Protein AF-A0A2X0SVX4-F1 (afdb_monomer_lite)

Foldseek 3Di:
DDDPPPPPVVVVVVPCPPPDVDDPVLLVLLVVLAVDQKDALVRSCVVVVVDPPSVVSVVVCVVVVQKDWDWDQDPVPRDIDTHRMIHGDPVVVVVNVVVVVVVVVVVVVVVCVVPVVVVVVVVVVVVVCVVVVD

Radius of gyration: 24.81 Å; chains: 1; bounding box: 73×28×63 Å

InterPro domains:
  IPR036388 Winged helix-like DNA-binding domain superfamily [G3DSA:1.10.10.10] (15-106)

pLDDT: mean 79.1, std 15.49, range [40.69, 93.75]

Structure (mmCIF, N/CA/C/O backbone):
data_AF-A0A2X0SVX4-F1
#
_entry.id   AF-A0A2X0SVX4-F1
#
loop_
_atom_site.group_PDB
_atom_site.id
_atom_site.type_symbol
_atom_site.label_atom_id
_atom_site.label_alt_id
_atom_site.label_comp_id
_atom_site.label_asym_id
_atom_site.label_entity_id
_atom_site.label_seq_id
_atom_site.pdbx_PDB_ins_code
_atom_site.Cartn_x
_atom_site.Cartn_y
_atom_site.Cartn_z
_atom_site.occupancy
_atom_site.B_iso_or_equiv
_atom_site.auth_seq_id
_atom_site.auth_comp_id
_atom_site.auth_asym_id
_atom_site.auth_atom_id
_atom_site.pdbx_PDB_model_num
ATOM 1 N N . MET A 1 1 ? 41.037 20.300 -17.899 1.00 43.31 1 MET A N 1
ATOM 2 C CA . MET A 1 1 ? 40.790 18.995 -17.242 1.00 43.31 1 MET A CA 1
ATOM 3 C C . MET A 1 1 ? 39.462 19.075 -16.477 1.00 43.31 1 MET A C 1
ATOM 5 O O . MET A 1 1 ? 39.442 19.278 -15.275 1.00 43.31 1 MET A O 1
ATOM 9 N N . GLN A 1 2 ? 38.332 19.033 -17.193 1.00 48.06 2 GLN A N 1
ATOM 10 C CA . GLN A 1 2 ? 36.976 19.149 -16.633 1.00 48.06 2 GLN A CA 1
ATOM 11 C C . GLN A 1 2 ? 36.284 17.791 -16.765 1.00 48.06 2 GLN A C 1
ATOM 13 O O . GLN A 1 2 ? 35.689 17.499 -17.796 1.00 48.06 2 GLN A O 1
ATOM 18 N N . LYS A 1 3 ? 36.429 16.913 -15.771 1.00 48.44 3 LYS A N 1
ATOM 19 C CA . LYS A 1 3 ? 35.840 15.565 -15.835 1.00 48.44 3 LYS A CA 1
ATOM 20 C C . LYS A 1 3 ? 35.229 15.078 -14.521 1.00 48.44 3 LYS A C 1
ATOM 22 O O . LYS A 1 3 ? 35.141 13.882 -14.338 1.00 48.44 3 LYS A O 1
ATOM 27 N N . TYR A 1 4 ? 34.767 15.951 -13.621 1.00 44.59 4 TYR A N 1
ATOM 28 C CA . TYR A 1 4 ? 34.141 15.479 -12.368 1.00 44.59 4 TYR A CA 1
ATOM 29 C C . TYR A 1 4 ? 32.999 16.359 -11.834 1.00 44.59 4 TYR A C 1
ATOM 31 O O . TYR A 1 4 ? 32.826 16.480 -10.631 1.00 44.59 4 TYR A O 1
ATOM 39 N N . LYS A 1 5 ? 32.182 16.962 -12.710 1.00 45.50 5 LYS A N 1
ATOM 40 C CA . LYS A 1 5 ? 30.898 17.579 -12.302 1.00 45.50 5 LYS A CA 1
ATOM 41 C C . LYS A 1 5 ? 29.657 16.748 -12.660 1.00 45.50 5 LYS A C 1
ATOM 43 O O . LYS A 1 5 ? 28.559 17.095 -12.257 1.00 45.50 5 LYS A O 1
ATOM 48 N N . PHE A 1 6 ? 29.819 15.627 -13.369 1.00 43.84 6 PHE A N 1
ATOM 49 C CA . PHE A 1 6 ? 28.694 14.823 -13.869 1.00 43.84 6 PHE A CA 1
ATOM 50 C C . PHE A 1 6 ? 28.097 13.850 -12.831 1.00 43.84 6 PHE A C 1
ATOM 52 O O . PHE A 1 6 ? 27.109 13.172 -13.103 1.00 43.84 6 PHE A O 1
ATOM 59 N N . THR A 1 7 ? 28.683 13.747 -11.637 1.00 56.50 7 THR A N 1
ATOM 60 C CA . THR A 1 7 ? 28.307 12.717 -10.658 1.00 56.50 7 THR A CA 1
ATOM 61 C C . THR A 1 7 ? 27.387 13.204 -9.545 1.00 56.50 7 THR A C 1
ATOM 63 O O . THR A 1 7 ? 26.564 12.412 -9.099 1.00 56.50 7 THR A O 1
ATOM 66 N N . GLU A 1 8 ? 27.439 14.469 -9.121 1.00 48.34 8 GLU A N 1
ATOM 67 C CA . GLU A 1 8 ? 26.653 14.907 -7.952 1.00 48.34 8 GLU A CA 1
ATOM 68 C C . GLU A 1 8 ? 25.187 15.229 -8.281 1.00 48.34 8 GLU A C 1
ATOM 70 O O . GLU A 1 8 ? 24.288 14.784 -7.566 1.00 48.34 8 GLU A O 1
ATOM 75 N N . GLU A 1 9 ? 24.905 15.881 -9.414 1.00 44.03 9 GLU A N 1
ATOM 76 C CA . GLU A 1 9 ? 23.520 16.103 -9.874 1.00 44.03 9 GLU A CA 1
ATOM 77 C C . GLU A 1 9 ? 22.795 14.779 -10.157 1.00 44.03 9 GLU A C 1
ATOM 79 O O . GLU A 1 9 ? 21.661 14.567 -9.730 1.00 44.03 9 GLU A O 1
ATOM 84 N N . GLN A 1 10 ? 23.502 13.822 -10.763 1.00 47.06 10 GLN A N 1
ATOM 85 C CA . GLN A 1 10 ? 22.996 12.475 -11.037 1.00 47.06 10 GLN A CA 1
ATOM 86 C C . GLN A 1 10 ? 22.870 11.607 -9.773 1.00 47.06 10 GLN A C 1
ATOM 88 O O . GLN A 1 10 ? 22.271 10.534 -9.838 1.00 47.06 10 GLN A O 1
ATOM 93 N N . MET A 1 11 ? 23.441 12.013 -8.633 1.00 42.62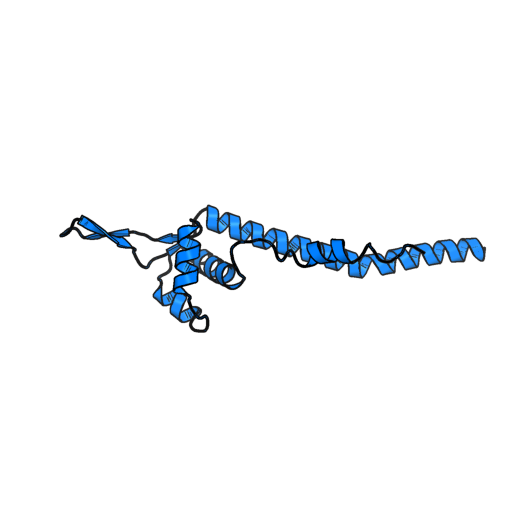 11 MET A N 1
ATOM 94 C CA . MET A 1 11 ? 23.260 11.339 -7.341 1.00 42.62 11 MET A CA 1
ATOM 95 C C . MET A 1 11 ? 22.094 11.924 -6.538 1.00 42.62 11 MET A C 1
ATOM 97 O O . MET A 1 11 ? 21.434 11.176 -5.813 1.00 42.62 11 MET A O 1
ATOM 101 N N . LYS A 1 12 ? 21.765 13.207 -6.732 1.00 41.62 12 LYS A N 1
ATOM 102 C CA . LYS A 1 12 ? 20.568 13.827 -6.146 1.00 41.62 12 LYS A CA 1
ATOM 103 C C . LYS A 1 12 ? 19.279 13.200 -6.697 1.00 41.62 12 LYS A C 1
ATOM 105 O O . LYS A 1 12 ? 18.365 12.914 -5.928 1.00 41.62 12 LYS A O 1
ATOM 110 N N . ASP A 1 13 ? 19.264 12.845 -7.983 1.00 45.78 13 ASP A N 1
ATOM 111 C CA . ASP A 1 13 ? 18.163 12.088 -8.602 1.00 45.78 13 ASP A CA 1
ATOM 112 C C . ASP A 1 13 ? 18.138 10.596 -8.222 1.00 45.78 13 ASP A C 1
ATOM 114 O O . ASP A 1 13 ? 17.071 9.978 -8.189 1.00 45.78 13 ASP A O 1
ATOM 118 N N . ARG A 1 14 ? 19.284 9.994 -7.867 1.00 44.66 14 ARG A N 1
ATOM 119 C CA . ARG A 1 14 ? 19.348 8.586 -7.412 1.00 44.66 14 ARG A CA 1
ATOM 120 C C . ARG A 1 14 ? 18.754 8.376 -6.022 1.00 44.66 14 ARG A C 1
ATOM 122 O O . ARG A 1 14 ? 18.275 7.279 -5.744 1.00 44.66 14 ARG A O 1
ATOM 129 N N . ASN A 1 15 ? 18.757 9.417 -5.190 1.00 40.69 15 ASN A N 1
ATOM 130 C CA . ASN A 1 15 ? 18.136 9.440 -3.865 1.00 40.69 15 ASN A CA 1
ATOM 131 C C . ASN A 1 15 ? 16.794 10.172 -3.833 1.00 40.69 15 ASN A C 1
ATOM 133 O O . ASN A 1 15 ? 16.231 10.365 -2.756 1.00 40.69 15 ASN A O 1
ATOM 137 N N . LYS A 1 16 ? 16.193 10.452 -4.996 1.00 42.72 16 LYS A N 1
ATOM 138 C CA . LYS A 1 16 ? 14.737 10.554 -5.087 1.00 42.72 16 LYS A CA 1
ATOM 139 C C . LYS A 1 16 ? 14.171 9.139 -4.917 1.00 42.72 16 LYS A C 1
ATOM 141 O O . LYS A 1 16 ? 13.597 8.537 -5.830 1.00 42.72 16 LYS A O 1
ATOM 146 N N . SER A 1 17 ? 14.370 8.558 -3.725 1.00 48.72 17 SER A N 1
ATOM 147 C CA . SER A 1 17 ? 13.408 7.620 -3.172 1.00 48.72 17 SER A CA 1
ATOM 148 C C . SER A 1 17 ? 12.098 8.352 -3.326 1.00 48.72 17 SER A C 1
ATOM 150 O O . SER A 1 17 ? 11.937 9.412 -2.732 1.00 48.72 17 SER A O 1
ATOM 152 N N . ILE A 1 18 ? 11.320 7.871 -4.293 1.00 50.94 18 ILE A N 1
ATOM 153 C CA . ILE A 1 18 ? 10.039 8.381 -4.752 1.00 50.94 18 ILE A CA 1
ATOM 154 C C . ILE A 1 18 ? 9.465 9.253 -3.647 1.00 50.94 18 ILE A C 1
ATOM 156 O O . ILE A 1 18 ? 9.286 8.73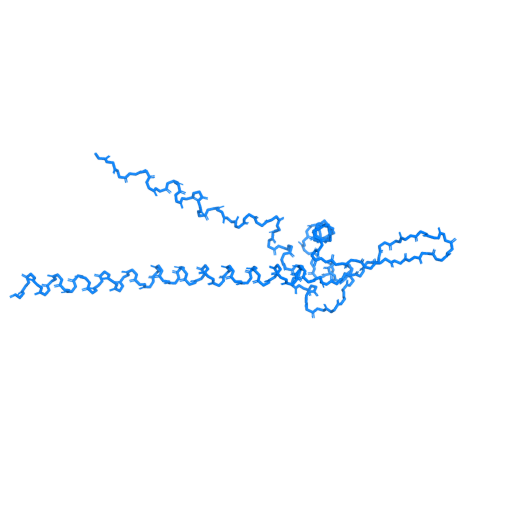8 -2.543 1.00 50.94 18 ILE A O 1
ATOM 160 N N . ASP A 1 19 ? 9.267 10.541 -3.922 1.00 49.72 19 ASP A N 1
ATOM 161 C CA . ASP A 1 19 ? 8.716 11.520 -2.979 1.00 49.72 19 ASP A CA 1
ATOM 162 C C . ASP A 1 19 ? 7.224 11.190 -2.762 1.00 49.72 19 ASP A C 1
ATOM 164 O O . ASP A 1 19 ? 6.296 11.933 -3.063 1.00 49.72 19 ASP A O 1
ATOM 168 N N . THR A 1 20 ? 6.968 9.940 -2.390 1.00 58.53 20 THR A N 1
ATOM 169 C CA . THR A 1 20 ? 5.701 9.424 -1.961 1.00 58.53 20 THR A CA 1
ATOM 170 C C . THR A 1 20 ? 5.616 9.835 -0.506 1.00 58.53 20 THR A C 1
ATOM 172 O O . THR A 1 20 ? 6.465 9.405 0.278 1.00 58.53 20 THR A O 1
ATOM 175 N N . PRO A 1 21 ? 4.568 10.555 -0.084 1.00 70.00 21 PRO A N 1
ATOM 176 C CA . PRO A 1 21 ? 4.378 10.869 1.329 1.00 70.00 21 PRO A CA 1
ATOM 177 C C . PRO A 1 21 ? 4.161 9.610 2.194 1.00 70.00 21 PRO A C 1
ATOM 179 O O . PRO A 1 21 ? 3.928 9.732 3.392 1.00 70.00 21 PRO A O 1
ATOM 182 N N . PHE A 1 22 ? 4.238 8.403 1.618 1.00 80.75 22 PHE A N 1
ATOM 183 C CA . PHE A 1 22 ? 3.989 7.108 2.238 1.00 80.75 22 PHE A CA 1
ATOM 184 C C . PHE A 1 22 ? 5.248 6.243 2.230 1.00 80.75 22 PHE A C 1
ATOM 186 O O . PHE A 1 22 ? 5.912 6.099 1.206 1.00 80.75 22 PHE A O 1
ATOM 193 N N . ASN A 1 23 ? 5.560 5.633 3.367 1.00 86.06 23 ASN A N 1
ATOM 194 C CA . ASN A 1 23 ? 6.706 4.746 3.501 1.00 86.06 23 ASN A CA 1
ATOM 195 C C . ASN A 1 23 ? 6.367 3.310 3.037 1.00 86.06 23 ASN A C 1
ATOM 197 O O . ASN A 1 23 ? 5.245 2.977 2.652 1.00 86.06 23 ASN A O 1
ATOM 201 N N . LYS A 1 24 ? 7.345 2.402 3.110 1.00 86.12 24 LYS A N 1
ATOM 202 C CA . LYS A 1 24 ? 7.152 0.987 2.746 1.00 86.12 24 LYS A CA 1
ATOM 203 C C . LYS A 1 24 ? 6.094 0.275 3.608 1.00 86.12 24 LYS A C 1
ATOM 205 O O . LYS A 1 24 ? 5.473 -0.674 3.131 1.00 86.12 24 LYS A O 1
ATOM 210 N N . PHE A 1 25 ? 5.900 0.692 4.858 1.00 89.19 25 PHE A N 1
ATOM 211 C CA . PHE A 1 25 ? 4.912 0.114 5.771 1.00 89.19 25 PHE A CA 1
ATOM 212 C C . PHE A 1 25 ? 3.488 0.544 5.417 1.00 89.19 25 PHE A C 1
ATOM 214 O O . PHE A 1 25 ? 2.621 -0.322 5.322 1.00 89.19 25 PHE A O 1
ATOM 221 N N . ASP A 1 26 ? 3.280 1.820 5.092 1.00 91.06 26 AS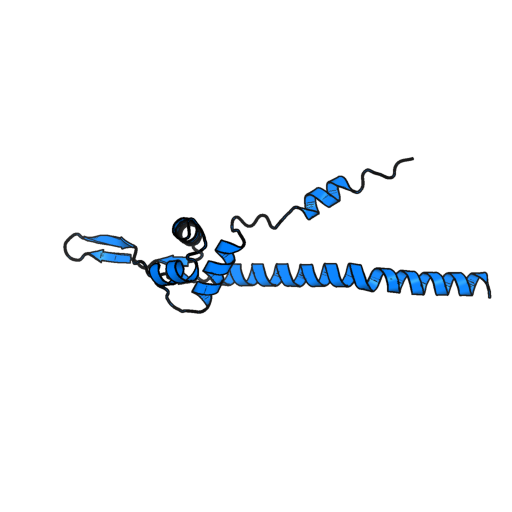P A N 1
ATOM 222 C CA . ASP A 1 26 ? 2.015 2.368 4.588 1.00 91.06 26 ASP A CA 1
ATOM 223 C C . ASP A 1 26 ? 1.525 1.558 3.377 1.00 91.06 26 ASP A C 1
ATOM 225 O O . ASP A 1 26 ? 0.387 1.094 3.328 1.00 91.06 26 ASP A O 1
ATOM 229 N N . ILE A 1 27 ? 2.428 1.280 2.430 1.00 91.44 27 ILE A N 1
ATOM 230 C CA . ILE A 1 27 ? 2.121 0.469 1.244 1.00 91.44 27 ILE A CA 1
ATOM 231 C C . ILE A 1 27 ? 1.803 -0.990 1.605 1.00 91.44 27 ILE A C 1
ATOM 233 O O . ILE A 1 27 ? 0.957 -1.615 0.963 1.00 91.44 27 ILE A O 1
ATOM 237 N N . ARG A 1 28 ? 2.456 -1.565 2.624 1.00 91.75 28 ARG A N 1
ATOM 238 C CA . ARG A 1 28 ? 2.153 -2.931 3.089 1.00 91.75 28 ARG A CA 1
ATOM 239 C C . ARG A 1 28 ? 0.780 -3.014 3.744 1.00 91.75 28 ARG A C 1
ATOM 241 O O . ARG A 1 28 ? 0.072 -3.978 3.464 1.00 91.75 28 ARG A O 1
ATOM 248 N N . ILE A 1 29 ? 0.413 -2.031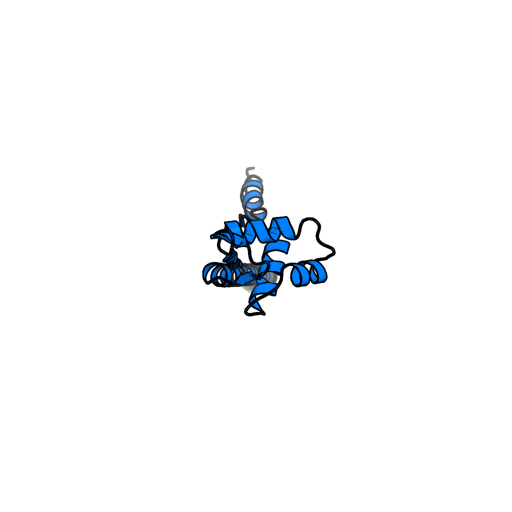 4.563 1.00 92.38 29 ILE A N 1
ATOM 249 C CA . ILE A 1 29 ? -0.915 -1.938 5.180 1.00 92.38 29 ILE A CA 1
ATOM 250 C C . ILE A 1 29 ? -1.971 -1.768 4.088 1.00 92.38 29 ILE A C 1
ATOM 252 O O . ILE A 1 29 ? -2.920 -2.545 4.033 1.00 92.38 29 ILE A O 1
ATOM 256 N N . LEU A 1 30 ? -1.754 -0.850 3.144 1.00 92.69 30 LEU A N 1
ATOM 257 C CA . LEU A 1 30 ? -2.665 -0.632 2.021 1.00 92.69 30 LEU A CA 1
ATOM 258 C C . LEU A 1 30 ? -2.841 -1.900 1.173 1.00 92.69 30 LEU A C 1
ATOM 260 O O . LEU A 1 30 ? -3.956 -2.255 0.811 1.00 92.69 30 LEU A O 1
ATOM 264 N N . LYS A 1 31 ? -1.755 -2.638 0.903 1.00 93.19 31 LYS A N 1
ATOM 265 C CA . LYS A 1 31 ? -1.805 -3.925 0.191 1.00 93.19 31 LYS A CA 1
ATOM 266 C C . LYS A 1 31 ? -2.523 -5.009 0.993 1.00 93.19 31 LYS A C 1
ATOM 268 O O . LYS A 1 31 ? -3.115 -5.893 0.383 1.00 93.19 31 LYS A O 1
ATOM 273 N N . TYR A 1 32 ? -2.411 -4.990 2.318 1.00 93.69 32 TYR A N 1
ATOM 274 C CA . TYR A 1 32 ? -3.124 -5.919 3.185 1.00 93.69 32 TYR A CA 1
ATOM 275 C C . TYR A 1 32 ? -4.625 -5.646 3.130 1.00 93.69 32 TYR A C 1
ATOM 277 O O . TYR A 1 32 ? -5.367 -6.547 2.765 1.00 93.69 32 TYR A O 1
ATOM 285 N N . ILE A 1 33 ? -5.042 -4.397 3.358 1.00 92.38 33 ILE A N 1
ATOM 286 C CA . ILE A 1 33 ? -6.449 -3.988 3.268 1.00 92.38 33 ILE A CA 1
ATOM 287 C C . ILE A 1 33 ? -6.994 -4.277 1.868 1.00 92.38 33 ILE A C 1
ATOM 289 O O . ILE A 1 33 ? -8.062 -4.838 1.758 1.00 92.38 33 ILE A O 1
ATOM 293 N N . ALA A 1 34 ? -6.232 -4.034 0.798 1.00 92.69 34 ALA A N 1
ATOM 294 C CA . ALA A 1 34 ? -6.666 -4.319 -0.574 1.00 92.69 34 ALA A CA 1
ATOM 295 C C . ALA A 1 34 ? -6.992 -5.788 -0.886 1.00 92.69 34 ALA A C 1
ATOM 297 O O . ALA A 1 34 ? -7.569 -6.059 -1.938 1.00 92.69 34 ALA A O 1
ATOM 298 N N . LYS A 1 35 ? -6.535 -6.739 -0.061 1.00 92.50 35 LYS A N 1
ATOM 299 C CA . LYS A 1 35 ? -6.831 -8.167 -0.247 1.00 92.50 35 LYS A CA 1
ATOM 300 C C . LYS A 1 35 ? -8.198 -8.566 0.299 1.00 92.50 35 LYS A C 1
ATOM 302 O O . LYS A 1 35 ? -8.664 -9.646 -0.043 1.00 92.50 35 LYS A O 1
ATOM 307 N N . PHE A 1 36 ? -8.778 -7.739 1.156 1.00 90.06 36 PHE A N 1
ATOM 308 C CA . PHE A 1 36 ? -10.046 -7.983 1.823 1.00 90.06 36 PHE A CA 1
ATOM 309 C C . PHE A 1 36 ? -10.992 -6.828 1.487 1.00 90.06 36 PHE A C 1
ATOM 311 O O . PHE A 1 36 ? -10.543 -5.720 1.203 1.00 90.06 36 PHE A O 1
ATOM 318 N N . ASP A 1 37 ? -12.297 -7.063 1.503 1.00 82.44 37 ASP A N 1
ATOM 319 C CA . ASP A 1 37 ? -13.242 -5.969 1.260 1.00 82.44 37 ASP A CA 1
ATOM 320 C C . ASP A 1 37 ? -13.281 -5.005 2.457 1.00 82.44 37 ASP A C 1
ATOM 322 O O . ASP A 1 37 ? -13.216 -3.785 2.288 1.00 82.44 37 ASP A O 1
ATOM 326 N N . GLU A 1 38 ? -13.268 -5.557 3.672 1.00 89.06 38 GLU A N 1
ATOM 327 C CA . GLU A 1 38 ? -13.288 -4.820 4.934 1.00 89.06 38 GLU A CA 1
ATOM 328 C C . GLU A 1 38 ? -12.359 -5.468 5.968 1.00 89.06 38 GLU A C 1
ATOM 330 O O . GLU A 1 38 ? -12.260 -6.693 6.059 1.00 89.06 38 GLU A O 1
ATOM 335 N N . VAL A 1 39 ? -11.665 -4.648 6.762 1.00 91.94 39 VAL A N 1
ATOM 336 C CA . VAL A 1 39 ? -10.681 -5.110 7.752 1.00 91.94 39 VAL A CA 1
ATOM 337 C C . VAL A 1 39 ? -10.804 -4.328 9.053 1.00 91.94 39 VAL A C 1
ATOM 339 O O . VAL A 1 39 ? -10.802 -3.097 9.041 1.00 91.94 39 VAL A O 1
ATOM 342 N N . LYS A 1 40 ? -10.831 -5.024 10.196 1.00 92.19 40 LYS A N 1
ATOM 343 C CA . LYS A 1 40 ? -10.843 -4.375 11.512 1.00 92.19 40 LYS A CA 1
ATOM 344 C C . LYS A 1 40 ? -9.459 -3.867 11.913 1.00 92.19 40 LYS A C 1
ATOM 346 O O . LYS A 1 40 ? -8.442 -4.501 11.631 1.00 92.19 40 LYS A O 1
ATOM 351 N N . LEU A 1 41 ? -9.421 -2.758 12.652 1.00 90.62 41 LEU A N 1
ATOM 352 C CA . LEU A 1 41 ? -8.201 -2.182 13.223 1.00 90.62 41 LEU A CA 1
ATOM 353 C C . LEU A 1 41 ? -7.388 -3.224 13.999 1.00 90.62 41 LEU A C 1
ATOM 355 O O . LEU A 1 41 ? -6.168 -3.291 13.853 1.00 90.62 41 LEU A O 1
ATOM 359 N N . ASP A 1 42 ? -8.068 -4.049 14.792 1.00 90.62 42 ASP A N 1
ATOM 360 C CA . ASP A 1 42 ? -7.437 -5.063 15.636 1.00 90.62 42 ASP A CA 1
ATOM 361 C C . ASP A 1 42 ? -6.745 -6.154 14.812 1.00 90.62 42 ASP A C 1
ATOM 363 O O . ASP A 1 42 ? -5.648 -6.590 15.164 1.00 90.62 42 ASP A O 1
ATOM 367 N N . ASP A 1 43 ? -7.310 -6.528 13.660 1.00 91.69 43 ASP A N 1
ATOM 368 C CA . ASP A 1 43 ? -6.692 -7.491 12.744 1.00 91.69 43 ASP A CA 1
ATOM 369 C C . ASP A 1 43 ? -5.418 -6.912 12.121 1.00 91.69 43 ASP A C 1
ATOM 371 O O . ASP A 1 43 ? -4.388 -7.589 12.031 1.00 91.69 43 ASP A O 1
ATOM 375 N N . ILE A 1 44 ? -5.456 -5.628 11.745 1.00 91.44 44 ILE A N 1
ATOM 376 C CA . ILE A 1 44 ? -4.283 -4.916 11.227 1.00 91.44 44 ILE A CA 1
ATOM 377 C C . ILE A 1 44 ? -3.208 -4.850 12.318 1.00 91.44 44 ILE A C 1
ATOM 379 O O . ILE A 1 44 ? -2.059 -5.213 12.067 1.00 91.44 44 ILE A O 1
ATOM 383 N N . LYS A 1 45 ? -3.564 -4.466 13.548 1.00 91.94 45 LYS A N 1
ATOM 384 C CA . LYS A 1 45 ? -2.635 -4.423 14.688 1.00 91.94 45 LYS A CA 1
ATOM 385 C C . LYS A 1 45 ? -2.022 -5.784 14.991 1.00 91.94 45 LYS A C 1
ATOM 387 O O . LYS A 1 45 ? -0.825 -5.861 15.245 1.00 91.94 45 LYS A O 1
ATOM 392 N N . LYS A 1 46 ? -2.801 -6.864 14.927 1.00 92.81 46 LYS A N 1
ATOM 393 C CA . LYS A 1 46 ? -2.310 -8.225 15.181 1.00 92.81 46 LYS A CA 1
ATOM 394 C C . LYS A 1 46 ? -1.235 -8.628 14.172 1.00 92.81 46 LYS A C 1
ATOM 396 O O . LYS A 1 46 ? -0.174 -9.126 14.552 1.00 92.81 46 LYS A O 1
ATOM 401 N N . ILE A 1 47 ? -1.482 -8.364 12.891 1.00 92.69 47 ILE A N 1
ATOM 402 C CA . ILE A 1 47 ? -0.575 -8.726 11.791 1.00 92.69 47 ILE A CA 1
ATOM 403 C C . ILE A 1 47 ? 0.661 -7.833 11.753 1.00 92.69 47 ILE A C 1
ATOM 405 O O . ILE A 1 47 ? 1.766 -8.301 11.473 1.00 92.69 47 ILE A O 1
ATOM 409 N N . PHE A 1 48 ? 0.484 -6.551 12.048 1.00 91.75 48 PHE A N 1
ATOM 410 C CA . PHE A 1 48 ? 1.544 -5.553 12.045 1.00 91.75 48 PHE A CA 1
ATOM 411 C C . PHE A 1 48 ? 2.038 -5.215 13.458 1.00 91.75 48 PHE A C 1
ATOM 413 O O . PHE A 1 48 ? 2.604 -4.150 13.663 1.00 91.75 48 PHE A O 1
ATOM 420 N N . SER A 1 49 ? 1.908 -6.143 14.409 1.00 88.81 49 SER A N 1
ATOM 421 C CA . SER A 1 49 ? 2.255 -5.962 15.832 1.00 88.81 49 SER A CA 1
ATOM 422 C C . SER A 1 49 ? 3.714 -5.581 16.091 1.00 88.81 49 SER A C 1
ATOM 424 O O . SER A 1 49 ? 4.029 -4.993 17.117 1.00 88.81 49 SER A O 1
ATOM 426 N N . LYS A 1 50 ? 4.611 -5.886 15.147 1.00 88.31 50 LYS A N 1
ATOM 427 C CA . LYS A 1 50 ? 6.033 -5.504 15.191 1.00 88.31 50 LYS A CA 1
ATOM 428 C C . LYS A 1 50 ? 6.311 -4.074 14.718 1.00 88.31 50 LYS A C 1
ATOM 430 O O . LYS A 1 50 ? 7.460 -3.647 14.747 1.00 88.31 50 LYS A O 1
ATOM 435 N N . ILE A 1 51 ? 5.309 -3.381 14.186 1.00 82.94 51 ILE A N 1
ATOM 436 C CA . ILE A 1 51 ? 5.439 -2.013 13.691 1.00 82.94 51 ILE A CA 1
ATOM 437 C C . ILE A 1 51 ? 4.945 -1.082 14.790 1.00 82.94 51 ILE A C 1
ATOM 439 O O . ILE A 1 51 ? 3.796 -1.160 15.215 1.00 82.94 51 ILE A O 1
ATOM 443 N N . GLU A 1 52 ? 5.810 -0.185 15.237 1.00 83.62 52 GLU A N 1
ATOM 444 C CA . GLU A 1 52 ? 5.415 0.876 16.151 1.00 83.62 52 GLU A CA 1
ATOM 445 C C . GLU A 1 52 ? 4.541 1.899 15.407 1.00 83.62 52 GLU A C 1
ATOM 447 O O . GLU A 1 52 ? 4.819 2.258 14.262 1.00 83.62 52 GLU A O 1
ATOM 452 N N . GLY A 1 53 ? 3.443 2.341 16.024 1.00 86.75 53 GLY A N 1
ATOM 453 C CA . GLY A 1 53 ? 2.578 3.363 15.429 1.00 86.75 53 GLY A CA 1
ATOM 454 C C . GLY A 1 53 ? 1.697 2.889 14.262 1.00 86.75 53 GLY A C 1
ATOM 455 O O . GLY A 1 53 ? 1.411 3.671 13.357 1.00 86.75 53 GLY A O 1
ATOM 456 N N . VAL A 1 54 ? 1.208 1.641 14.261 1.00 90.50 54 VAL A N 1
ATOM 457 C CA . VAL A 1 54 ? 0.237 1.161 13.245 1.00 90.50 54 VAL A CA 1
ATOM 458 C C . VAL A 1 54 ? -0.971 2.098 13.110 1.00 90.50 54 VAL A C 1
ATOM 460 O O . VAL A 1 54 ? -1.396 2.399 11.997 1.00 90.50 54 VAL A O 1
ATOM 463 N N . GLU A 1 55 ? -1.492 2.613 14.224 1.00 90.00 55 GLU A N 1
ATOM 464 C CA . GLU A 1 55 ? -2.605 3.572 14.219 1.00 90.00 55 GLU A CA 1
ATOM 465 C C . GLU A 1 55 ? -2.254 4.880 13.510 1.00 90.00 55 GLU A C 1
ATOM 467 O O . GLU A 1 55 ? -3.076 5.415 12.769 1.00 90.00 55 GLU A O 1
ATOM 472 N N . TYR A 1 56 ? -1.023 5.368 13.680 1.00 91.38 56 TYR A N 1
ATOM 473 C CA . TYR A 1 56 ? -0.542 6.555 12.980 1.00 91.38 56 TYR A CA 1
ATOM 474 C C . TYR A 1 56 ? -0.543 6.328 11.463 1.00 91.38 56 TYR A C 1
ATOM 476 O O . TYR A 1 56 ? -1.046 7.165 10.713 1.00 91.38 56 TYR A O 1
ATOM 484 N N . HIS A 1 57 ? -0.058 5.171 11.008 1.00 91.56 57 HIS A N 1
ATOM 485 C CA . HIS A 1 57 ? -0.070 4.803 9.592 1.00 91.56 57 HIS A CA 1
ATOM 486 C C . HIS A 1 57 ? -1.493 4.695 9.031 1.00 91.56 57 HIS A C 1
ATOM 488 O O . HIS A 1 57 ? -1.785 5.230 7.963 1.00 91.56 57 HIS A O 1
ATOM 494 N N . ILE A 1 58 ? -2.408 4.067 9.767 1.00 91.00 58 ILE A N 1
ATOM 495 C CA . ILE A 1 58 ? -3.817 3.940 9.367 1.00 91.00 58 ILE A CA 1
ATOM 496 C C . ILE A 1 58 ? -4.494 5.313 9.315 1.00 91.00 58 ILE A C 1
ATOM 498 O O . ILE A 1 58 ? -5.126 5.648 8.314 1.00 91.00 58 ILE A O 1
ATOM 502 N N . SER A 1 59 ? -4.308 6.142 10.342 1.00 90.31 59 SER A N 1
ATOM 503 C CA . SER A 1 59 ? -4.826 7.513 10.387 1.00 90.31 59 SER A CA 1
ATOM 504 C C . SER A 1 59 ? -4.309 8.341 9.211 1.00 90.31 59 SER A C 1
ATOM 506 O O . SER A 1 59 ? -5.074 9.006 8.512 1.00 90.31 59 SER A O 1
ATOM 508 N N . LYS A 1 60 ? -3.017 8.219 8.899 1.00 91.12 60 LYS A N 1
ATOM 509 C CA . LYS A 1 60 ? -2.394 8.874 7.749 1.00 91.12 60 LYS A CA 1
ATOM 510 C C . LYS A 1 60 ? -2.979 8.395 6.419 1.00 91.12 60 LYS A C 1
ATOM 512 O O . LYS A 1 60 ? -3.283 9.227 5.565 1.00 91.12 60 LYS A O 1
ATOM 517 N N . LEU A 1 61 ? -3.157 7.090 6.223 1.00 91.56 61 LEU A N 1
ATOM 518 C CA . LEU A 1 61 ? -3.777 6.532 5.015 1.00 91.56 61 LEU A CA 1
ATOM 519 C C . LEU A 1 61 ? -5.235 6.992 4.861 1.00 91.56 61 LEU A C 1
ATOM 521 O O . LEU A 1 61 ? -5.660 7.310 3.750 1.00 91.56 61 LEU A O 1
ATOM 525 N N . SER A 1 62 ? -5.976 7.071 5.968 1.00 90.88 62 SER A N 1
ATOM 526 C CA . SER A 1 62 ? -7.365 7.535 5.988 1.00 90.88 62 SER A CA 1
ATOM 527 C C . SER A 1 62 ? -7.470 9.028 5.676 1.00 90.88 62 SER A C 1
ATOM 529 O O . SER A 1 62 ? -8.257 9.417 4.817 1.00 90.88 62 SER A O 1
ATOM 531 N N . LYS 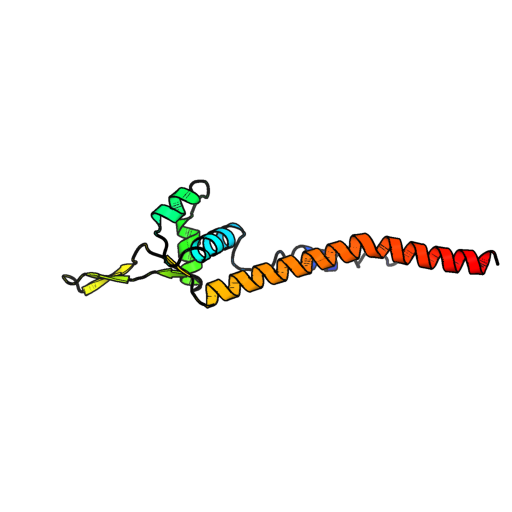A 1 63 ? -6.604 9.860 6.269 1.00 90.00 63 LYS A N 1
ATOM 532 C CA . LYS A 1 63 ? -6.526 11.304 5.989 1.00 90.00 63 LYS A CA 1
ATOM 533 C C . LYS A 1 63 ? -6.260 11.604 4.512 1.00 90.00 63 LYS A C 1
ATOM 535 O O . LYS A 1 63 ? -6.736 12.605 3.992 1.00 90.00 63 LYS A O 1
ATOM 540 N N . ASN A 1 64 ? -5.510 10.736 3.837 1.00 88.56 64 ASN A N 1
ATOM 541 C CA . ASN A 1 64 ? -5.223 10.849 2.406 1.00 88.56 64 ASN A CA 1
ATOM 542 C C . ASN A 1 64 ? -6.258 10.140 1.514 1.00 88.56 64 ASN A C 1
ATOM 544 O O . ASN A 1 64 ? -5.998 9.934 0.330 1.00 88.56 64 ASN A O 1
ATOM 548 N N . LEU A 1 65 ? -7.407 9.739 2.068 1.00 89.62 65 LEU A N 1
ATOM 549 C CA . LEU A 1 65 ? -8.511 9.096 1.350 1.00 89.62 65 LEU A CA 1
ATOM 550 C C . LEU A 1 65 ? -8.116 7.797 0.629 1.00 89.62 65 LEU A C 1
ATOM 552 O O . LEU A 1 65 ? -8.788 7.380 -0.314 1.00 89.62 65 LEU A O 1
ATOM 556 N N . LEU A 1 66 ? -7.034 7.137 1.053 1.00 90.50 66 LEU A N 1
ATOM 557 C CA . LEU A 1 66 ? -6.590 5.860 0.478 1.00 90.50 66 LEU A CA 1
ATOM 558 C C . LEU A 1 66 ? -7.349 4.674 1.077 1.00 90.50 66 LEU A C 1
ATOM 560 O O . LEU A 1 66 ? -7.497 3.632 0.437 1.00 90.50 66 LEU A O 1
ATOM 564 N N . ILE A 1 67 ? -7.833 4.850 2.303 1.00 91.69 67 ILE A N 1
ATOM 565 C CA . ILE A 1 67 ? -8.723 3.923 2.990 1.00 91.69 67 ILE A CA 1
ATOM 566 C C . ILE A 1 67 ? -9.918 4.701 3.534 1.00 91.69 67 ILE A C 1
ATOM 568 O O . ILE A 1 67 ? -9.778 5.851 3.958 1.00 91.69 67 ILE A O 1
ATOM 572 N N . SER A 1 68 ? -11.083 4.071 3.516 1.00 89.50 68 SER A N 1
ATOM 573 C CA . SER A 1 68 ? -12.301 4.595 4.119 1.00 89.50 68 SER A CA 1
ATOM 574 C C . SER A 1 68 ? -12.528 3.909 5.457 1.00 89.50 68 SER A C 1
ATOM 576 O O . SER A 1 68 ? -12.289 2.710 5.578 1.00 89.50 68 SER A O 1
ATOM 578 N N . SER A 1 69 ? -12.971 4.670 6.453 1.00 86.25 69 SER A N 1
ATOM 579 C CA . SER A 1 69 ? -13.476 4.147 7.720 1.00 86.25 69 SER A CA 1
ATOM 580 C C . SER A 1 69 ? -14.973 4.407 7.741 1.00 86.25 69 SER A C 1
ATOM 582 O O . SER A 1 69 ? -15.413 5.528 7.475 1.00 86.25 69 SER A O 1
ATOM 584 N N . GLY A 1 70 ? -15.764 3.367 8.009 1.00 74.50 70 GLY A N 1
ATOM 585 C CA . GLY A 1 70 ? -17.198 3.549 8.224 1.00 74.50 70 GLY A CA 1
ATOM 586 C C . GLY A 1 70 ? -17.452 4.474 9.417 1.00 74.50 70 GLY A C 1
ATOM 587 O O . GLY A 1 70 ? -16.571 4.693 10.245 1.00 74.50 70 GLY A O 1
ATOM 588 N N . THR A 1 71 ? -18.666 4.997 9.558 1.00 75.38 71 THR A N 1
ATOM 589 C CA . THR A 1 71 ? -19.073 5.675 10.795 1.00 75.38 71 THR A CA 1
ATOM 590 C C . THR A 1 71 ? -20.308 5.003 11.369 1.00 75.38 71 THR A C 1
ATOM 592 O O . THR A 1 71 ? -21.215 4.624 10.630 1.00 75.38 71 THR A O 1
ATOM 595 N N . ILE A 1 72 ? -20.321 4.812 12.686 1.00 74.38 72 ILE A N 1
ATOM 596 C CA . ILE A 1 72 ? -21.468 4.292 13.426 1.00 74.38 72 ILE A CA 1
ATOM 597 C C . ILE A 1 72 ? -22.152 5.490 14.072 1.00 74.38 72 ILE A C 1
ATOM 599 O O . ILE A 1 72 ? -21.553 6.182 14.901 1.00 74.38 72 ILE A O 1
ATOM 603 N N . LYS A 1 73 ? -23.406 5.745 13.696 1.00 75.81 73 LYS A N 1
ATOM 604 C CA . LYS A 1 73 ? -24.241 6.733 14.381 1.00 75.81 73 LYS A CA 1
ATOM 605 C C . LYS A 1 73 ? -24.800 6.107 15.652 1.00 75.81 73 LYS A C 1
ATOM 607 O O . LYS A 1 73 ? -25.426 5.056 15.597 1.00 75.81 73 LYS A O 1
ATOM 612 N N . ASN A 1 74 ? -24.589 6.758 16.791 1.00 73.31 74 ASN A N 1
ATOM 613 C CA . ASN A 1 74 ? -25.300 6.401 18.011 1.00 73.31 74 ASN A CA 1
ATOM 614 C C . ASN A 1 74 ? -26.722 6.952 17.925 1.00 73.31 74 ASN A C 1
ATOM 616 O O . ASN A 1 74 ? -26.908 8.167 17.943 1.00 73.31 74 ASN A O 1
ATOM 620 N N . GLU A 1 75 ? -27.718 6.072 17.872 1.00 73.88 75 GLU A N 1
ATOM 621 C CA . GLU A 1 75 ? -29.135 6.460 17.795 1.00 73.88 75 GLU A CA 1
ATOM 622 C C . GLU A 1 75 ? -29.587 7.301 18.997 1.00 73.88 75 GLU A C 1
ATOM 624 O O . GLU A 1 75 ? -30.426 8.181 18.858 1.00 73.88 75 GLU A O 1
ATOM 629 N N . HIS A 1 76 ? -28.970 7.092 20.162 1.00 75.75 76 HIS A N 1
ATOM 630 C CA . HIS A 1 76 ? -29.356 7.756 21.409 1.00 75.75 76 HIS A CA 1
ATOM 631 C C . HIS A 1 76 ? -28.751 9.154 21.587 1.00 75.75 76 HIS A C 1
ATOM 633 O O . HIS A 1 76 ? -29.311 9.982 22.296 1.00 75.75 76 HIS A O 1
ATOM 639 N N . THR A 1 77 ? -27.593 9.426 20.984 1.00 77.38 77 THR A N 1
ATOM 640 C CA . THR A 1 77 ? -26.868 10.696 21.177 1.00 77.38 77 THR A CA 1
ATOM 641 C C . THR A 1 77 ? -26.690 11.482 19.884 1.00 77.38 77 THR A C 1
ATOM 643 O O . THR A 1 77 ? -26.137 12.577 19.909 1.00 77.38 77 THR A O 1
ATOM 646 N N . GLY A 1 78 ? -27.076 10.915 18.736 1.00 73.25 78 GLY A N 1
ATOM 647 C CA . GLY A 1 78 ? -26.783 11.459 17.408 1.00 73.25 78 GLY A CA 1
ATOM 648 C C . GLY A 1 78 ? -25.287 11.493 17.064 1.00 73.25 78 GLY A C 1
ATOM 649 O O . GLY A 1 78 ? -24.917 11.862 15.949 1.00 73.25 78 GLY A O 1
ATOM 650 N N . ALA A 1 79 ? -24.409 11.100 17.993 1.00 73.50 79 ALA A N 1
ATOM 651 C CA . ALA A 1 79 ? -22.970 11.201 17.837 1.00 73.50 79 ALA A CA 1
ATOM 652 C C . ALA A 1 79 ? -22.455 10.116 16.888 1.00 73.50 79 ALA A C 1
ATOM 654 O O . ALA A 1 79 ? -22.651 8.918 17.118 1.00 73.50 79 ALA A O 1
ATOM 655 N N . SER A 1 80 ? -21.751 10.544 15.843 1.00 73.44 80 SER A N 1
ATOM 656 C CA . SER A 1 80 ? -21.082 9.658 14.897 1.00 73.44 80 SER A CA 1
ATOM 657 C C . SER A 1 80 ? -19.698 9.283 15.423 1.00 73.44 80 SER A C 1
ATOM 659 O O . SER A 1 80 ? -18.894 10.164 15.733 1.00 73.44 80 SER A O 1
ATOM 661 N N . ARG A 1 81 ? -19.413 7.985 15.552 1.00 73.94 81 ARG A N 1
ATOM 662 C CA . ARG A 1 81 ? -18.089 7.467 15.928 1.00 73.94 81 ARG A CA 1
ATOM 663 C C . ARG A 1 81 ? -17.455 6.744 14.741 1.00 73.94 81 ARG A C 1
ATOM 665 O O . ARG A 1 81 ? -18.182 6.096 13.986 1.00 73.94 81 ARG A O 1
ATOM 672 N N . PRO A 1 82 ? -16.126 6.824 14.560 1.00 72.12 82 PRO A N 1
ATOM 673 C CA . PRO A 1 82 ? -15.453 6.025 13.547 1.00 72.12 82 PRO A CA 1
ATOM 674 C C . PRO A 1 82 ? -15.687 4.542 13.838 1.00 72.12 82 PRO A C 1
ATOM 676 O O . PRO A 1 82 ? -15.523 4.073 14.965 1.00 72.12 82 PRO A O 1
ATOM 679 N N . ASN A 1 83 ? -16.104 3.811 12.812 1.00 79.25 83 ASN A N 1
ATOM 680 C CA . ASN A 1 83 ? -16.121 2.365 12.833 1.00 79.25 83 ASN A CA 1
ATOM 681 C C . ASN A 1 83 ? -14.675 1.918 12.621 1.00 79.25 83 ASN A C 1
ATOM 683 O O . ASN A 1 83 ? -14.054 2.294 11.625 1.00 79.25 83 ASN A O 1
ATOM 687 N N . ASN A 1 84 ? -14.134 1.100 13.520 1.00 87.38 84 ASN A N 1
ATOM 688 C CA . ASN A 1 84 ? -12.779 0.544 13.414 1.00 87.38 84 ASN A CA 1
ATOM 689 C C . ASN A 1 84 ? -12.643 -0.473 12.258 1.00 87.38 84 ASN A C 1
ATOM 691 O O . ASN A 1 84 ? -11.805 -1.366 12.323 1.00 87.38 84 ASN A O 1
ATOM 695 N N . ILE A 1 85 ? -13.478 -0.368 11.226 1.00 89.69 85 ILE A N 1
ATOM 696 C CA . ILE A 1 85 ? -13.494 -1.169 10.011 1.00 89.69 85 ILE A CA 1
ATOM 697 C C . ILE A 1 85 ? -13.028 -0.275 8.865 1.00 89.69 85 ILE A C 1
ATOM 699 O O . ILE A 1 85 ? -13.581 0.807 8.645 1.00 89.69 85 ILE A O 1
ATOM 703 N N . TYR A 1 86 ? -12.015 -0.746 8.147 1.00 91.88 86 TYR A N 1
ATOM 704 C CA . TYR A 1 86 ? -11.375 -0.044 7.050 1.00 91.88 86 TYR A CA 1
ATOM 705 C C . TYR A 1 86 ? -11.533 -0.808 5.742 1.00 91.88 86 TYR A C 1
ATOM 707 O O . TYR A 1 86 ? -11.298 -2.015 5.691 1.00 91.88 86 TYR A O 1
ATOM 715 N N . SER A 1 87 ? -11.852 -0.084 4.676 1.00 93.00 87 SER A N 1
ATOM 716 C CA . SER A 1 87 ? -11.908 -0.600 3.308 1.00 93.00 87 SER A CA 1
ATOM 717 C C . SER A 1 87 ? -11.025 0.233 2.386 1.00 93.00 87 SER A C 1
ATOM 719 O O . SER A 1 87 ? -10.726 1.401 2.656 1.00 93.00 87 SER A O 1
ATOM 721 N N . ILE A 1 88 ? -10.551 -0.366 1.294 1.00 93.75 88 ILE A N 1
ATOM 722 C CA . ILE A 1 88 ? -9.721 0.355 0.328 1.00 93.75 88 ILE A CA 1
ATOM 723 C C . ILE A 1 88 ? -10.585 1.193 -0.623 1.00 93.75 88 ILE A C 1
ATOM 725 O O . ILE A 1 88 ? -11.569 0.714 -1.184 1.00 93.75 88 ILE A O 1
ATOM 729 N N . THR A 1 89 ? -10.188 2.441 -0.863 1.00 93.62 89 THR A N 1
ATOM 730 C CA . THR A 1 89 ? -10.873 3.320 -1.822 1.00 93.62 89 THR A CA 1
ATOM 731 C C . THR A 1 89 ? -10.356 3.115 -3.250 1.00 93.62 89 THR A C 1
ATOM 733 O O . THR A 1 89 ? -9.332 2.465 -3.487 1.00 93.62 89 THR A O 1
ATOM 736 N N . SER A 1 90 ? -11.025 3.720 -4.235 1.00 91.12 90 SER A N 1
ATOM 737 C CA . SER A 1 90 ? -10.524 3.791 -5.617 1.00 91.12 90 SER A CA 1
ATOM 738 C C . SER A 1 90 ? -9.146 4.462 -5.698 1.00 91.12 90 SER A C 1
ATOM 740 O O . SER A 1 90 ? -8.261 3.957 -6.390 1.00 91.12 90 SER A O 1
ATOM 742 N N . LEU A 1 91 ? -8.927 5.530 -4.923 1.00 90.94 91 LEU A N 1
ATOM 743 C CA . LEU A 1 91 ? -7.637 6.218 -4.811 1.00 90.94 91 LEU A CA 1
ATOM 744 C C . LEU A 1 91 ? -6.559 5.307 -4.212 1.00 90.94 91 LEU A C 1
ATOM 746 O O . LEU A 1 91 ? -5.447 5.240 -4.735 1.00 90.94 91 LEU A O 1
ATOM 750 N N . GLY A 1 92 ? -6.892 4.542 -3.169 1.00 90.62 92 GLY A N 1
ATOM 751 C CA . GLY A 1 92 ? -5.998 3.535 -2.598 1.00 90.62 92 GLY A CA 1
ATOM 752 C C . GLY A 1 92 ? -5.576 2.474 -3.618 1.00 90.62 92 GLY A C 1
ATOM 753 O O . GLY A 1 92 ? -4.393 2.137 -3.719 1.00 90.62 92 GLY A O 1
ATOM 754 N N . LYS A 1 93 ? -6.523 1.978 -4.425 1.00 91.94 93 LYS A N 1
ATOM 755 C CA . LYS A 1 93 ? -6.249 1.005 -5.498 1.00 91.94 93 LYS A CA 1
ATOM 756 C C . LYS A 1 93 ? -5.348 1.597 -6.584 1.00 91.94 93 LYS A C 1
ATOM 758 O O . LYS A 1 93 ? -4.351 0.966 -6.945 1.00 91.94 93 LYS A O 1
ATOM 763 N N . ALA A 1 94 ? -5.648 2.811 -7.048 1.00 89.69 94 ALA A N 1
ATOM 764 C CA . ALA A 1 94 ? -4.822 3.529 -8.019 1.00 89.69 94 ALA A CA 1
ATOM 765 C C . ALA A 1 94 ? -3.390 3.715 -7.496 1.00 89.69 94 ALA A C 1
ATOM 767 O O . ALA A 1 94 ? -2.418 3.431 -8.197 1.00 89.69 94 ALA A O 1
ATOM 768 N N . ARG A 1 95 ? -3.246 4.067 -6.213 1.00 88.88 95 ARG A N 1
ATOM 769 C CA . ARG A 1 95 ? -1.937 4.238 -5.582 1.00 88.88 95 ARG A CA 1
ATOM 770 C C . ARG A 1 95 ? -1.126 2.945 -5.521 1.00 88.88 95 ARG A C 1
ATOM 772 O O . ARG A 1 95 ? 0.082 2.954 -5.757 1.00 88.88 95 ARG A O 1
ATOM 779 N N . LEU A 1 96 ? -1.773 1.813 -5.241 1.00 90.44 96 LEU A N 1
ATOM 780 C CA . LEU A 1 96 ? -1.118 0.502 -5.289 1.00 90.44 96 LEU A CA 1
ATOM 781 C C . LEU A 1 96 ? -0.679 0.114 -6.704 1.00 90.44 96 LEU A C 1
ATOM 783 O O . LEU A 1 96 ? 0.341 -0.563 -6.858 1.00 90.44 96 LEU A O 1
ATOM 787 N N . GLN A 1 97 ? -1.444 0.498 -7.724 1.00 89.38 97 GLN A N 1
ATOM 788 C CA . GLN A 1 97 ? -1.092 0.252 -9.119 1.00 89.38 97 GLN A CA 1
ATOM 789 C C . GLN A 1 97 ? 0.136 1.067 -9.528 1.00 89.38 97 GLN A C 1
ATOM 791 O O . GLN A 1 97 ? 1.082 0.496 -10.069 1.00 89.38 97 GLN A O 1
ATOM 796 N N . GLU A 1 98 ? 0.158 2.353 -9.189 1.00 86.00 98 GLU A N 1
ATOM 797 C CA . GLU A 1 98 ? 1.286 3.251 -9.442 1.00 86.00 98 GLU A CA 1
ATOM 798 C C . GLU A 1 98 ? 2.567 2.764 -8.741 1.00 86.00 98 GLU A C 1
ATOM 800 O O . GLU A 1 98 ? 3.640 2.681 -9.336 1.00 86.00 98 GLU A O 1
ATOM 805 N N . TYR A 1 99 ? 2.456 2.316 -7.487 1.00 84.50 99 TYR A N 1
ATOM 806 C CA . TYR A 1 99 ? 3.590 1.723 -6.779 1.00 84.50 99 TYR A CA 1
ATOM 807 C C . TYR A 1 99 ? 4.147 0.478 -7.500 1.00 84.50 99 TYR A C 1
ATOM 809 O O . TYR A 1 99 ? 5.361 0.254 -7.542 1.00 84.50 99 TYR A O 1
ATOM 817 N N . LYS A 1 100 ? 3.272 -0.353 -8.085 1.00 82.81 100 LYS A N 1
ATOM 818 C CA . LYS A 1 100 ? 3.683 -1.544 -8.844 1.00 82.81 100 LYS A CA 1
ATOM 819 C C . LYS A 1 100 ? 4.329 -1.187 -10.184 1.00 82.81 100 LYS A C 1
ATOM 821 O O . LYS A 1 100 ? 5.296 -1.860 -10.546 1.00 82.81 100 LYS A O 1
ATOM 826 N N . SER A 1 101 ? 3.816 -0.197 -10.917 1.00 79.69 101 SER A N 1
ATOM 827 C CA . SER A 1 101 ? 4.368 0.202 -12.220 1.00 79.69 101 SER A CA 1
ATOM 828 C C . SER A 1 101 ? 5.771 0.783 -12.066 1.00 79.69 101 SER A C 1
ATOM 830 O O . SER A 1 101 ? 6.703 0.282 -12.695 1.00 79.69 101 SER A O 1
ATOM 832 N N . ILE A 1 102 ? 5.960 1.706 -11.120 1.00 73.81 102 ILE A N 1
ATOM 833 C CA . ILE A 1 102 ? 7.261 2.337 -10.854 1.00 73.81 102 ILE A CA 1
ATOM 834 C C . ILE A 1 102 ? 8.321 1.288 -10.486 1.00 73.81 102 ILE A C 1
ATOM 836 O O . ILE A 1 102 ? 9.453 1.322 -10.970 1.00 73.81 102 ILE A O 1
ATOM 840 N N . ASN A 1 103 ? 7.970 0.305 -9.650 1.00 71.19 103 ASN A N 1
ATOM 841 C CA . ASN A 1 103 ? 8.915 -0.749 -9.275 1.00 71.19 103 ASN A CA 1
ATOM 842 C C . ASN A 1 103 ? 9.266 -1.695 -10.435 1.00 71.19 103 ASN A C 1
ATOM 844 O O . ASN A 1 103 ? 10.353 -2.277 -10.426 1.00 71.19 103 ASN A O 1
ATOM 848 N N . ARG A 1 104 ? 8.373 -1.882 -11.413 1.00 71.25 104 ARG A N 1
ATOM 849 C CA . ARG A 1 104 ? 8.661 -2.684 -12.611 1.00 71.25 104 ARG A CA 1
ATOM 850 C C . ARG A 1 104 ? 9.606 -1.946 -13.548 1.00 71.25 104 ARG A C 1
ATOM 852 O O . ARG A 1 104 ? 10.598 -2.535 -13.965 1.00 71.25 104 ARG A O 1
ATOM 859 N N . GLU A 1 105 ? 9.351 -0.672 -13.817 1.00 67.44 105 GLU A N 1
ATOM 860 C CA . GLU A 1 105 ? 10.209 0.149 -14.681 1.00 67.44 105 GLU A CA 1
ATOM 861 C C . GLU A 1 105 ? 11.637 0.235 -14.145 1.00 67.44 105 GLU A C 1
ATOM 863 O O . GLU A 1 105 ? 12.594 0.007 -14.883 1.00 67.44 105 GLU A O 1
ATOM 868 N N . LYS A 1 106 ? 11.799 0.439 -12.832 1.00 66.88 106 LYS A N 1
ATOM 869 C CA . LYS A 1 106 ? 13.128 0.455 -12.206 1.00 66.88 106 LYS A CA 1
ATOM 870 C C . LYS A 1 106 ? 13.894 -0.844 -12.445 1.00 66.88 106 LYS A C 1
ATOM 872 O O . LYS A 1 106 ? 15.072 -0.795 -12.786 1.00 66.88 106 LYS A O 1
ATOM 877 N N . ARG A 1 107 ? 13.240 -2.005 -12.312 1.00 69.56 107 ARG A N 1
ATOM 878 C CA . ARG A 1 107 ? 13.882 -3.307 -12.569 1.00 69.56 107 ARG A CA 1
ATOM 879 C C . ARG A 1 107 ? 14.377 -3.427 -14.004 1.00 69.56 107 ARG A C 1
ATOM 881 O O . ARG A 1 107 ? 15.498 -3.882 -14.199 1.00 69.56 107 ARG A O 1
ATOM 888 N N . TRP A 1 108 ? 13.583 -2.985 -14.977 1.00 71.19 108 TRP A N 1
ATOM 889 C CA . TRP A 1 108 ? 13.994 -2.981 -16.379 1.00 71.19 108 TRP A CA 1
ATOM 890 C C . TRP A 1 108 ? 15.188 -2.062 -16.615 1.00 71.19 108 TRP A C 1
ATOM 892 O O . TRP A 1 108 ? 16.165 -2.493 -17.213 1.00 71.19 108 TRP A O 1
ATOM 902 N N . VAL A 1 109 ? 15.175 -0.843 -16.073 1.00 72.31 109 VAL A N 1
ATOM 903 C CA . VAL A 1 109 ? 16.306 0.088 -16.212 1.00 72.31 109 VAL A CA 1
ATOM 904 C C . VAL A 1 109 ? 17.598 -0.502 -15.636 1.00 72.31 109 VAL A C 1
ATOM 906 O O . VAL A 1 109 ? 18.646 -0.408 -16.274 1.00 72.31 109 VAL A O 1
ATOM 909 N N . TYR A 1 110 ? 17.546 -1.140 -14.462 1.00 72.94 110 TYR A N 1
ATOM 910 C CA . TYR A 1 110 ? 18.722 -1.802 -13.884 1.00 72.94 110 TYR A CA 1
ATOM 911 C C . TYR A 1 110 ? 19.185 -3.000 -14.715 1.00 72.94 110 TYR A C 1
ATOM 913 O O . TYR A 1 110 ? 20.384 -3.158 -14.942 1.00 72.94 110 TYR A O 1
ATOM 921 N N . PHE A 1 111 ? 18.246 -3.811 -15.199 1.00 72.62 111 PHE A N 1
ATOM 922 C CA . PHE A 1 111 ? 18.545 -4.960 -16.044 1.00 72.62 111 PHE A CA 1
ATOM 923 C C . PHE A 1 111 ? 19.221 -4.536 -17.355 1.00 72.62 111 PHE A C 1
ATOM 925 O O . PHE A 1 111 ? 20.300 -5.031 -17.675 1.00 72.62 111 PHE A O 1
ATOM 932 N N . PHE A 1 112 ? 18.658 -3.551 -18.062 1.00 75.62 112 PHE A N 1
ATOM 933 C CA . PHE A 1 112 ? 19.237 -3.032 -19.300 1.00 75.62 112 PHE A CA 1
ATOM 934 C C . PHE A 1 112 ? 20.628 -2.431 -19.073 1.00 75.62 112 PHE A C 1
ATOM 936 O O . PHE A 1 112 ? 21.553 -2.743 -19.817 1.00 75.62 112 PHE A O 1
ATOM 943 N N . LYS A 1 113 ? 20.827 -1.640 -18.011 1.00 71.69 113 LYS A N 1
ATOM 944 C CA . LYS A 1 113 ? 22.152 -1.078 -17.699 1.00 71.69 113 LYS A CA 1
ATOM 945 C C . LYS A 1 113 ? 23.195 -2.153 -17.389 1.00 71.69 113 LYS A C 1
ATOM 947 O O . LYS A 1 113 ? 24.333 -2.019 -17.814 1.00 71.69 113 LYS A O 1
ATOM 952 N N . SER A 1 114 ? 22.835 -3.209 -16.665 1.00 73.88 114 SER A N 1
ATOM 953 C CA . SER A 1 114 ? 23.804 -4.242 -16.285 1.00 73.88 114 SER A CA 1
ATOM 954 C C . SER A 1 114 ? 24.135 -5.209 -17.421 1.00 73.88 114 SER A C 1
ATOM 956 O O . SER A 1 114 ? 25.262 -5.688 -17.490 1.00 73.88 114 SER A O 1
ATOM 958 N N . VAL A 1 115 ? 23.165 -5.527 -18.279 1.00 76.00 115 VAL A N 1
ATOM 959 C CA . VAL A 1 115 ? 23.305 -6.593 -19.283 1.00 76.00 115 VAL A CA 1
ATOM 960 C C . VAL A 1 115 ? 23.708 -6.045 -20.652 1.00 76.00 115 VAL A C 1
ATOM 962 O O . VAL A 1 115 ? 24.542 -6.645 -21.319 1.00 76.00 115 VAL A O 1
ATOM 965 N N . PHE A 1 116 ? 23.182 -4.892 -21.077 1.00 74.00 116 PHE A N 1
ATOM 966 C CA . PHE A 1 116 ? 23.422 -4.401 -22.441 1.00 74.00 116 PHE A CA 1
ATOM 967 C C . PHE A 1 116 ? 24.731 -3.631 -22.603 1.00 74.00 116 PHE A C 1
ATOM 969 O O . PHE A 1 116 ? 25.311 -3.669 -23.684 1.00 74.00 116 PHE A O 1
ATOM 976 N N . ILE A 1 117 ? 25.233 -2.971 -21.554 1.00 78.50 117 ILE A N 1
ATOM 977 C CA . ILE A 1 117 ? 26.521 -2.263 -21.616 1.00 78.50 117 ILE A CA 1
ATOM 978 C C . ILE A 1 117 ? 27.666 -3.203 -22.047 1.00 78.50 117 ILE A C 1
ATOM 980 O O . ILE A 1 117 ? 28.328 -2.879 -23.033 1.00 78.50 117 ILE A O 1
ATOM 984 N N . PRO A 1 118 ? 27.899 -4.371 -21.411 1.00 77.19 118 PRO A N 1
ATOM 985 C CA . PRO A 1 118 ? 28.983 -5.261 -21.832 1.00 77.19 118 PRO A CA 1
ATOM 986 C C . PRO A 1 118 ? 28.777 -5.844 -23.240 1.00 77.19 118 PRO A C 1
ATOM 988 O O . PRO A 1 118 ? 29.750 -6.009 -23.969 1.00 77.19 118 PRO A O 1
ATOM 991 N N . ILE A 1 119 ? 27.531 -6.091 -23.661 1.00 82.00 119 ILE A N 1
ATOM 992 C CA . ILE A 1 119 ? 27.216 -6.607 -25.006 1.00 82.00 119 ILE A CA 1
ATOM 993 C C . ILE A 1 119 ? 27.566 -5.575 -26.086 1.00 82.00 119 ILE A C 1
ATOM 995 O O . ILE A 1 119 ? 28.239 -5.901 -27.062 1.00 82.00 119 ILE A O 1
ATOM 999 N N . ILE A 1 120 ? 27.148 -4.320 -25.903 1.00 84.69 120 ILE A N 1
ATOM 1000 C CA . ILE A 1 120 ? 27.430 -3.237 -26.856 1.00 84.69 120 ILE A CA 1
ATOM 1001 C C . ILE A 1 120 ? 28.940 -2.975 -26.939 1.00 84.69 120 ILE A C 1
ATOM 1003 O O . ILE A 1 120 ? 29.476 -2.803 -28.035 1.00 84.69 120 ILE A O 1
ATOM 1007 N N . VAL A 1 121 ? 29.640 -2.990 -25.799 1.00 85.56 121 VAL A N 1
ATOM 1008 C CA . VAL A 1 121 ? 31.104 -2.833 -25.754 1.00 85.56 121 VAL A CA 1
ATOM 1009 C C . VAL A 1 121 ? 31.802 -3.969 -26.502 1.00 85.56 121 VAL A C 1
ATOM 1011 O O . VAL A 1 121 ? 32.708 -3.696 -27.288 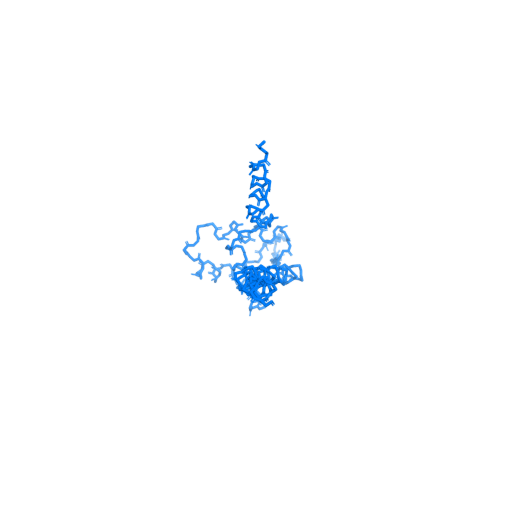1.00 85.56 121 VAL A O 1
ATOM 1014 N N . ALA A 1 122 ? 31.365 -5.218 -26.319 1.00 86.00 122 ALA A N 1
ATOM 1015 C CA . ALA A 1 122 ? 31.937 -6.372 -27.010 1.00 86.00 122 ALA A CA 1
ATOM 1016 C C . ALA A 1 122 ? 31.776 -6.263 -28.534 1.00 86.00 122 ALA A C 1
ATOM 1018 O O . ALA A 1 122 ? 32.771 -6.352 -29.246 1.00 86.00 122 ALA A O 1
ATOM 1019 N N . ILE A 1 123 ? 30.566 -5.971 -29.028 1.00 90.44 123 ILE A N 1
ATOM 1020 C CA . ILE A 1 123 ? 30.296 -5.807 -30.470 1.00 90.44 123 ILE A CA 1
ATOM 1021 C C . ILE A 1 123 ? 31.160 -4.689 -31.064 1.00 90.44 123 ILE A C 1
ATOM 1023 O O . ILE A 1 123 ? 31.798 -4.877 -32.097 1.00 90.44 123 ILE A O 1
ATOM 1027 N N . THR A 1 124 ? 31.215 -3.537 -30.394 1.00 88.81 124 THR A N 1
ATOM 1028 C CA . THR A 1 124 ? 32.003 -2.385 -30.857 1.00 88.81 124 THR A CA 1
ATOM 1029 C C . THR A 1 124 ? 33.490 -2.727 -30.916 1.00 88.81 124 THR A C 1
ATOM 1031 O O . THR A 1 124 ? 34.160 -2.411 -31.896 1.00 88.81 124 THR A O 1
ATOM 1034 N N . THR A 1 125 ? 33.998 -3.421 -29.893 1.00 89.56 125 THR A N 1
ATOM 1035 C CA . THR A 1 125 ? 35.396 -3.861 -29.840 1.00 89.56 125 THR A CA 1
ATOM 1036 C C . THR A 1 125 ? 35.690 -4.822 -30.984 1.00 89.56 125 THR A C 1
ATOM 1038 O O . THR A 1 125 ? 36.654 -4.603 -31.703 1.00 89.56 125 THR A O 1
ATOM 1041 N N . THR A 1 126 ? 34.833 -5.818 -31.229 1.00 90.94 126 THR A N 1
ATOM 1042 C CA . THR A 1 126 ? 35.009 -6.767 -32.335 1.00 90.94 126 THR A CA 1
ATOM 1043 C C . THR A 1 126 ? 35.043 -6.064 -33.689 1.00 90.94 126 THR A C 1
ATOM 1045 O O . THR A 1 126 ? 35.953 -6.326 -34.464 1.00 90.94 126 THR A O 1
ATOM 1048 N N . VAL A 1 127 ? 34.123 -5.131 -33.960 1.00 90.06 127 VAL A N 1
ATOM 1049 C CA . VAL A 1 127 ? 34.111 -4.374 -35.225 1.00 90.06 127 VAL A CA 1
ATOM 1050 C C . VAL A 1 127 ? 35.403 -3.574 -35.405 1.00 90.06 127 VAL A C 1
ATOM 1052 O O . VAL A 1 127 ? 36.009 -3.625 -36.472 1.00 90.06 127 VAL A O 1
ATOM 1055 N N . ILE A 1 128 ? 35.858 -2.877 -34.361 1.00 90.31 128 ILE A N 1
ATOM 1056 C CA . ILE A 1 128 ? 37.102 -2.097 -34.403 1.00 90.31 128 ILE A CA 1
ATOM 1057 C C . ILE A 1 128 ? 38.311 -3.010 -34.617 1.00 90.31 128 ILE A C 1
ATOM 1059 O O . ILE A 1 128 ? 39.164 -2.717 -35.448 1.00 90.31 128 ILE A O 1
ATOM 1063 N N . THR A 1 129 ? 38.387 -4.125 -33.890 1.00 91.31 129 THR A N 1
ATOM 1064 C CA . THR A 1 129 ? 39.466 -5.106 -34.021 1.00 91.31 129 THR A CA 1
ATOM 1065 C C . THR A 1 129 ? 39.503 -5.682 -35.433 1.00 91.31 129 THR A C 1
ATOM 1067 O O . THR A 1 129 ? 40.568 -5.705 -36.039 1.00 91.31 129 THR A O 1
ATOM 1070 N N . THR A 1 130 ? 38.360 -6.075 -35.996 1.00 91.19 130 THR A N 1
ATOM 1071 C CA . THR A 1 130 ? 38.281 -6.590 -37.368 1.00 91.19 130 THR A CA 1
ATOM 1072 C C . THR A 1 130 ? 38.664 -5.536 -38.409 1.00 91.19 130 THR A C 1
ATOM 1074 O O . THR A 1 130 ? 39.305 -5.893 -39.386 1.00 91.19 130 THR A O 1
ATOM 1077 N N . MET A 1 131 ? 38.341 -4.255 -38.202 1.00 91.19 131 MET A N 1
ATOM 1078 C CA . MET A 1 131 ? 38.745 -3.171 -39.113 1.00 91.19 131 MET A CA 1
ATOM 1079 C C . MET A 1 131 ? 40.210 -2.735 -38.984 1.00 91.19 131 MET A C 1
ATOM 1081 O O . MET A 1 131 ? 40.729 -2.105 -39.895 1.00 91.19 131 MET A O 1
ATOM 1085 N N . LEU A 1 132 ? 40.861 -2.995 -37.847 1.00 85.44 132 LEU A N 1
ATOM 1086 C CA . LEU A 1 132 ? 42.278 -2.671 -37.642 1.00 85.44 132 LEU A CA 1
ATOM 1087 C C . LEU A 1 132 ? 43.218 -3.813 -38.044 1.00 85.44 132 LEU A C 1
ATOM 1089 O O . LEU A 1 132 ? 44.380 -3.556 -38.346 1.00 85.44 132 LEU A O 1
ATOM 1093 N N . LEU A 1 133 ? 42.749 -5.062 -37.968 1.00 79.56 133 LEU A N 1
ATOM 1094 C CA . LEU A 1 133 ? 43.537 -6.264 -38.271 1.00 79.56 133 LEU A CA 1
ATOM 1095 C C . LEU A 1 133 ? 43.243 -6.871 -39.648 1.00 79.56 133 LEU A C 1
ATOM 1097 O O . LEU A 1 133 ? 44.035 -7.697 -40.100 1.00 79.56 133 LEU A O 1
ATOM 1101 N N . GLY A 1 134 ? 42.117 -6.518 -40.268 1.00 68.75 134 GLY A N 1
ATOM 1102 C CA . GLY A 1 134 ? 41.799 -6.836 -41.663 1.00 68.75 134 GLY A CA 1
ATOM 1103 C C . GLY A 1 134 ? 42.155 -5.677 -42.575 1.00 68.75 134 GLY A C 1
ATOM 1104 O O . GLY A 1 134 ? 42.619 -5.962 -43.698 1.00 68.75 134 GLY A O 1
#

Organism: NCBI:txid1358

Secondary structure (DSSP, 8-state):
---SSTTTHHHHTTT-----SS-HHHHHHHHHHTTSS-EEHHHHHHHTTTSTTHHHHHHHHHHTTSEEEEEEE-TTT--EEEEEEEEE-HHHHHHHHHHHHHHHHHHHHHHHHHHHHHHHHHHHHHHHHHHHH-

Sequence (134 aa):
MQKYKFTEEQMKDRNKSIDTPFNKFDIRILKYIAKFDEVKLDDIKKIFSKIEGVEYHISKLSKNLLISSGTIKNEHTGASRPNNIYSITSLGKARLQEYKSINREKRWVYFFKSVFIPIIVAITTTVITTMLLG